Protein AF-A0A6F9D661-F1 (afdb_monomer)

Organism: NCBI:txid59560

Secondary structure (DSSP, 8-state):
---S-TTSPPHHHHHHHTT---EEES---S-SSGGGSGGGTT-SEEEE-SS-TTSS-----EEE----PPP------------------

pLDDT: mean 76.56, std 18.99, range [38.44, 97.44]

Sequence (89 aa):
MGGLPVNETTIAEVLKESGYYTGMIGKWHLGMSHDFHPSSRGFDYYYGLPYSNDMGCVDVPTYNRPECKECPTQVFNRKSTDTAEPIGK

Mean predicted aligned error: 12.09 Å

InterPro domains:
  IPR000917 Sulfatase, N-terminal [PF00884] (4-78)
  IPR017850 Alkaline-phosphatase-like, core domain superfamily [G3DSA:3.40.720.10] (2-74)
  IPR017850 Alkaline-phosphatase-like, core domain superfamily [SSF53649] (2-67)
  IPR024607 Sulfatase, conserved site [PS00149] (19-29)
  IPR050738 Sulfatase enzyme [PTHR42693] (2-69)

Foldseek 3Di:
DFFDPLPDADPLQVVVVVVDQAEDEEEQCGDDDPCRDVVVRNHQWYWYYPHDPPPDDDPDTDGRHDDDDPDPPPPPPPPPPPPPDPPDD

Nearest PDB structures (foldseek):
  6psm-assembly2_E  TM=9.905E-01  e=1.851E-04  Pseudoalteromonas fuliginea
  6psm-assembly3_F  TM=9.902E-01  e=2.266E-04  Pseudoalteromonas fuliginea
  6prm-assembly1_B  TM=9.917E-01  e=4.161E-04  Pseudoalteromonas fuliginea
  4fdi-assembly1_A  TM=9.026E-01  e=2.969E-04  Homo sapiens
  6psm-assembly3_D  TM=7.596E-01  e=8.809E-05  Pseudoalteromonas fuliginea

Solvent-accessible surface area (backbone atoms only — not comparable to full-atom values): 5789 Å² total; per-residue (Å²): 137,78,49,57,60,82,87,63,86,46,71,33,41,59,40,40,77,71,70,47,88,32,71,47,79,46,71,64,61,36,26,77,53,71,75,33,25,58,67,63,50,38,20,59,27,39,43,35,35,54,49,65,86,87,81,54,89,76,91,65,70,51,75,44,77,62,82,80,72,78,74,78,83,65,79,75,76,75,74,84,76,76,78,78,76,78,84,78,131

Radius of gyration: 18.81 Å; Cα contacts (8 Å, |Δi|>4): 110; chains: 1; bounding box: 50×48×32 Å

Structure (mmCIF, N/CA/C/O backbone):
data_AF-A0A6F9D661-F1
#
_entry.id   AF-A0A6F9D661-F1
#
loop_
_atom_site.group_PDB
_atom_site.id
_atom_site.type_symbol
_atom_site.label_atom_id
_atom_site.label_alt_id
_atom_site.label_comp_id
_atom_site.label_asym_id
_atom_site.label_entity_id
_atom_site.label_seq_id
_atom_site.pdbx_PDB_ins_code
_atom_site.Cartn_x
_atom_site.Cartn_y
_atom_site.Cartn_z
_atom_site.occupancy
_atom_site.B_iso_or_equiv
_atom_site.auth_seq_id
_atom_site.auth_comp_id
_atom_site.auth_asym_id
_atom_site.auth_atom_id
_atom_site.pdbx_PDB_model_num
ATOM 1 N N . MET A 1 1 ? 19.327 -8.233 -1.682 1.00 53.38 1 MET A N 1
ATOM 2 C CA . MET A 1 1 ? 18.098 -7.838 -2.405 1.00 53.38 1 MET A CA 1
ATOM 3 C C . MET A 1 1 ? 17.365 -6.850 -1.512 1.00 53.38 1 MET A C 1
ATOM 5 O O . MET A 1 1 ? 16.953 -7.250 -0.433 1.00 53.38 1 MET A O 1
ATOM 9 N N . GLY A 1 2 ? 17.365 -5.563 -1.868 1.00 81.44 2 GLY A N 1
ATOM 10 C CA . GLY A 1 2 ? 16.835 -4.484 -1.025 1.00 81.44 2 GLY A CA 1
ATOM 11 C C . GLY A 1 2 ? 15.317 -4.322 -1.135 1.00 81.44 2 GLY A C 1
ATOM 12 O O . GLY A 1 2 ? 14.711 -4.752 -2.115 1.00 81.44 2 GLY A O 1
ATOM 13 N N . GLY A 1 3 ? 14.727 -3.686 -0.131 1.00 87.00 3 GLY A N 1
ATOM 14 C CA . GLY A 1 3 ? 13.312 -3.333 -0.048 1.00 87.00 3 GLY A CA 1
ATOM 15 C C . GLY A 1 3 ? 13.094 -2.331 1.084 1.00 87.00 3 GLY A C 1
ATOM 16 O O . GLY A 1 3 ? 14.053 -1.973 1.773 1.00 87.00 3 GLY A O 1
ATOM 17 N N . LEU A 1 4 ? 11.859 -1.862 1.269 1.00 91.06 4 LEU A N 1
ATOM 18 C CA . LEU A 1 4 ? 11.504 -1.011 2.406 1.00 91.06 4 LEU A CA 1
ATOM 19 C C . LEU A 1 4 ? 11.842 -1.760 3.705 1.00 91.06 4 LEU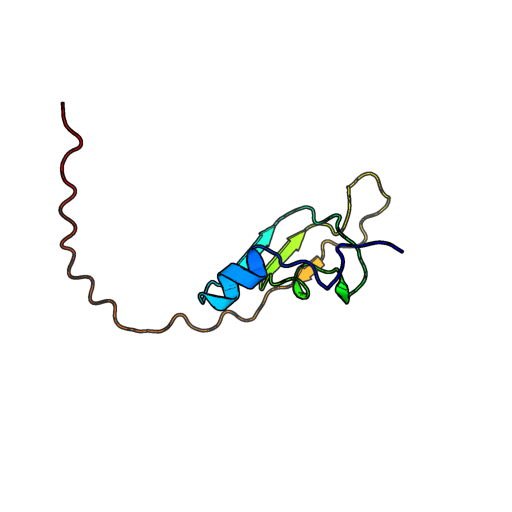 A C 1
ATOM 21 O O . LEU A 1 4 ? 11.317 -2.858 3.898 1.00 91.06 4 LEU A O 1
ATOM 25 N N . PRO A 1 5 ? 12.700 -1.220 4.591 1.00 92.81 5 PRO A N 1
ATOM 26 C CA . PRO A 1 5 ? 13.030 -1.899 5.835 1.00 92.81 5 PRO A CA 1
ATOM 27 C C . PRO A 1 5 ? 11.756 -2.236 6.606 1.00 92.81 5 PRO A C 1
ATOM 29 O O . PRO A 1 5 ? 10.881 -1.389 6.767 1.00 92.81 5 PRO A O 1
ATOM 32 N N . VAL A 1 6 ? 11.651 -3.472 7.094 1.00 89.88 6 VAL A N 1
ATOM 33 C CA . VAL A 1 6 ? 10.422 -3.964 7.743 1.00 89.88 6 VAL A CA 1
ATOM 34 C C . VAL A 1 6 ? 10.036 -3.171 8.997 1.00 89.88 6 VAL A C 1
ATOM 36 O O . VAL A 1 6 ? 8.874 -3.186 9.386 1.00 89.88 6 VAL A O 1
ATOM 39 N N . ASN A 1 7 ? 10.998 -2.456 9.590 1.00 93.69 7 ASN A N 1
ATOM 40 C CA . ASN A 1 7 ? 10.810 -1.601 10.761 1.00 93.69 7 ASN A CA 1
ATOM 41 C C . ASN A 1 7 ? 10.299 -0.185 10.429 1.00 93.69 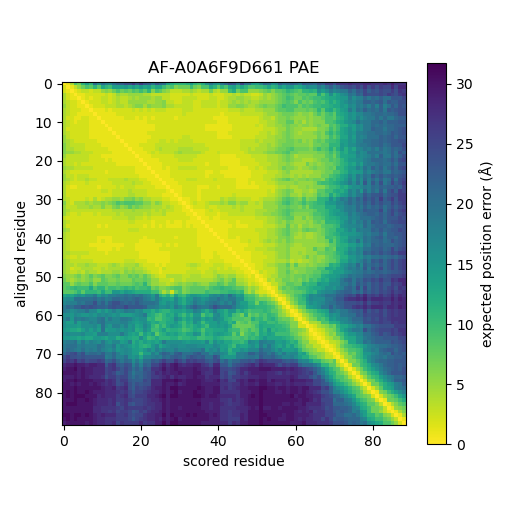7 ASN A C 1
ATOM 43 O O . ASN A 1 7 ? 10.030 0.590 11.339 1.00 93.69 7 ASN A O 1
ATOM 47 N N . GLU A 1 8 ? 10.197 0.181 9.149 1.00 95.38 8 GLU A N 1
ATOM 48 C CA . GLU A 1 8 ? 9.549 1.435 8.757 1.00 95.38 8 GLU A CA 1
ATOM 49 C C . GLU A 1 8 ? 8.035 1.306 8.893 1.00 95.38 8 GLU A C 1
ATOM 51 O O . GLU A 1 8 ? 7.474 0.259 8.573 1.00 95.38 8 GLU A O 1
ATOM 56 N N . THR A 1 9 ? 7.361 2.370 9.315 1.00 95.81 9 THR A N 1
ATOM 57 C CA . THR A 1 9 ? 5.896 2.397 9.386 1.00 95.81 9 THR A CA 1
ATOM 58 C C . THR A 1 9 ? 5.326 3.095 8.159 1.00 95.81 9 THR A C 1
ATOM 60 O O . THR A 1 9 ? 5.685 4.224 7.828 1.00 95.81 9 THR A O 1
ATOM 63 N N . THR A 1 10 ? 4.411 2.426 7.473 1.00 96.62 10 THR A N 1
ATOM 64 C CA . THR A 1 10 ? 3.678 2.966 6.331 1.00 96.62 10 THR A CA 1
ATOM 65 C C . THR A 1 10 ? 2.405 3.685 6.771 1.00 96.62 10 THR A C 1
ATOM 67 O O . THR A 1 10 ? 1.811 3.391 7.808 1.00 96.62 10 THR A O 1
ATOM 70 N N . ILE A 1 11 ? 1.912 4.592 5.925 1.00 96.88 11 ILE A N 1
ATOM 71 C CA . ILE A 1 11 ? 0.606 5.229 6.142 1.00 96.88 11 ILE A CA 1
ATOM 72 C C . ILE A 1 11 ? -0.542 4.210 6.180 1.00 96.88 11 ILE A C 1
ATOM 74 O O . ILE A 1 11 ? -1.524 4.417 6.886 1.00 96.88 11 ILE A O 1
ATOM 78 N N . ALA A 1 12 ? -0.416 3.100 5.448 1.00 96.25 12 ALA A N 1
ATOM 79 C CA . ALA A 1 12 ? -1.427 2.055 5.436 1.00 96.25 12 ALA A CA 1
ATOM 80 C C . ALA A 1 12 ? -1.536 1.366 6.804 1.00 96.25 12 ALA A C 1
ATOM 82 O O . ALA A 1 12 ? -2.647 1.148 7.274 1.00 96.25 12 ALA A O 1
ATOM 83 N N . GLU A 1 13 ? -0.413 1.098 7.477 1.00 96.06 13 GLU A N 1
ATOM 84 C CA . GLU A 1 13 ? -0.400 0.543 8.840 1.00 96.06 13 GLU A CA 1
ATOM 85 C C . GLU A 1 13 ? -1.071 1.497 9.838 1.00 96.06 13 GLU A C 1
ATOM 87 O O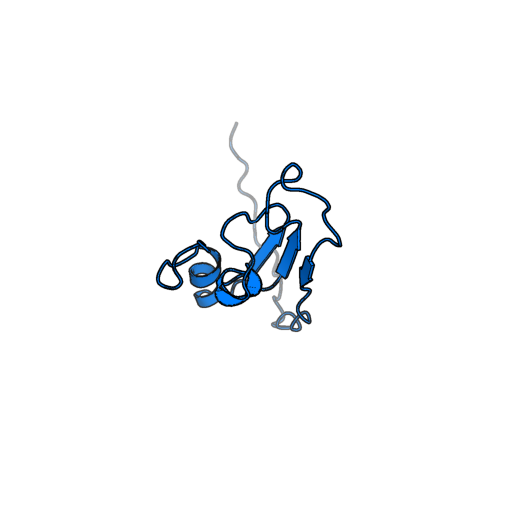 . GLU A 1 13 ? -1.982 1.085 10.554 1.00 96.06 13 GLU A O 1
ATOM 92 N N . VAL A 1 14 ? -0.726 2.789 9.799 1.00 97.44 14 VAL A N 1
ATOM 93 C CA . VAL A 1 14 ? -1.314 3.806 10.694 1.00 97.44 14 VAL A CA 1
ATOM 94 C C . VAL A 1 14 ? -2.826 3.955 10.479 1.00 97.44 14 VAL A C 1
ATOM 96 O O . VAL A 1 14 ? -3.608 4.020 11.429 1.00 97.44 14 VAL A O 1
ATOM 99 N N . LEU A 1 15 ? -3.277 3.999 9.223 1.00 95.12 15 LEU A N 1
ATOM 100 C CA . LEU A 1 15 ? -4.704 4.111 8.913 1.00 95.12 15 LEU A CA 1
ATOM 101 C C . LEU A 1 15 ? -5.466 2.839 9.299 1.00 95.12 15 LEU A C 1
ATOM 103 O O . LEU A 1 15 ? -6.599 2.916 9.777 1.00 95.12 15 LEU A O 1
ATOM 107 N N . LYS A 1 16 ? -4.846 1.671 9.146 1.00 92.88 16 LYS A N 1
ATOM 108 C CA . LYS A 1 16 ? -5.448 0.391 9.517 1.00 92.88 16 LYS A CA 1
ATOM 109 C C . LYS A 1 16 ? -5.667 0.271 11.025 1.00 92.88 16 LYS A C 1
ATOM 111 O O . LYS A 1 16 ? -6.720 -0.212 11.435 1.00 92.88 16 LYS A O 1
ATOM 116 N N . GLU A 1 17 ? -4.753 0.791 11.847 1.00 93.00 17 GLU A N 1
ATOM 117 C CA . GLU A 1 17 ? -4.958 0.923 13.301 1.00 93.00 17 GLU A CA 1
ATOM 118 C C . GLU A 1 17 ? -6.183 1.786 13.642 1.00 93.00 17 GLU A C 1
ATOM 120 O O . GLU A 1 17 ? -6.878 1.528 14.622 1.00 93.00 17 GLU A O 1
ATOM 125 N N . SER A 1 18 ? -6.504 2.760 12.788 1.00 94.56 18 SER A N 1
ATOM 126 C CA . SER A 1 18 ? -7.696 3.609 12.911 1.00 94.56 18 SER A CA 1
ATOM 127 C C . SER A 1 18 ? -8.965 2.996 12.289 1.00 94.56 18 SER A C 1
ATOM 129 O O . SER A 1 18 ? -9.984 3.676 12.178 1.00 94.56 18 SER A O 1
ATOM 131 N N . GLY A 1 19 ? -8.930 1.727 11.867 1.00 90.69 19 GLY A N 1
ATOM 132 C CA . GLY A 1 19 ? -10.081 1.006 11.312 1.00 90.69 19 GLY A CA 1
ATOM 133 C C . GLY A 1 19 ? -10.354 1.256 9.826 1.00 90.69 19 GLY A C 1
ATOM 134 O O . GLY A 1 19 ? -11.419 0.879 9.335 1.00 90.69 19 GLY A O 1
ATOM 135 N N . TYR A 1 20 ? -9.422 1.874 9.096 1.00 91.94 20 TYR A N 1
ATOM 136 C CA . TYR A 1 20 ? -9.553 2.037 7.650 1.00 9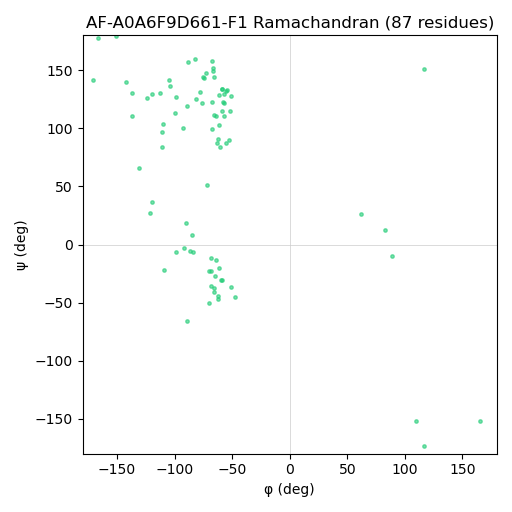1.94 20 TYR A CA 1
ATOM 137 C C . TYR A 1 20 ? -9.283 0.722 6.923 1.00 91.94 20 TYR A C 1
ATOM 139 O O . TYR A 1 20 ? -8.384 -0.035 7.282 1.00 91.94 20 TYR A O 1
ATOM 147 N N . TYR A 1 21 ? -10.030 0.510 5.843 1.00 93.56 21 TYR A N 1
ATOM 148 C CA . TYR A 1 21 ? -9.702 -0.490 4.838 1.00 93.56 21 TYR A CA 1
ATOM 149 C C . TYR A 1 21 ? -8.799 0.152 3.787 1.00 93.56 21 TYR A C 1
ATOM 151 O O . TYR A 1 21 ? -9.182 1.137 3.148 1.00 93.56 21 TYR A O 1
ATOM 159 N N . THR A 1 22 ? -7.586 -0.362 3.632 1.00 94.69 22 THR A N 1
ATOM 160 C CA . THR A 1 22 ? -6.531 0.299 2.858 1.00 94.69 22 THR A CA 1
ATOM 161 C C . THR A 1 22 ? -6.322 -0.388 1.513 1.00 94.69 22 THR A C 1
ATOM 163 O O . THR A 1 22 ? -6.380 -1.609 1.384 1.00 94.69 22 THR A O 1
ATOM 166 N N . GLY A 1 23 ? -6.070 0.400 0.469 1.00 94.44 23 GLY A N 1
ATOM 167 C CA . GLY A 1 23 ? -5.853 -0.122 -0.876 1.00 94.44 23 GLY A CA 1
ATOM 168 C C . GLY A 1 23 ? -4.772 0.644 -1.619 1.00 94.4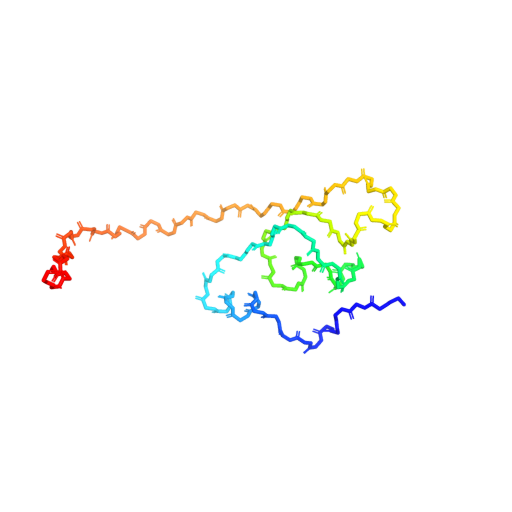4 23 GLY A C 1
ATOM 169 O O . GLY A 1 23 ? -4.711 1.869 -1.544 1.00 94.44 23 GLY A O 1
ATOM 170 N N . MET A 1 24 ? -3.939 -0.083 -2.356 1.00 94.25 24 MET A N 1
ATOM 171 C CA . MET A 1 24 ? -2.923 0.471 -3.238 1.00 94.25 24 MET A CA 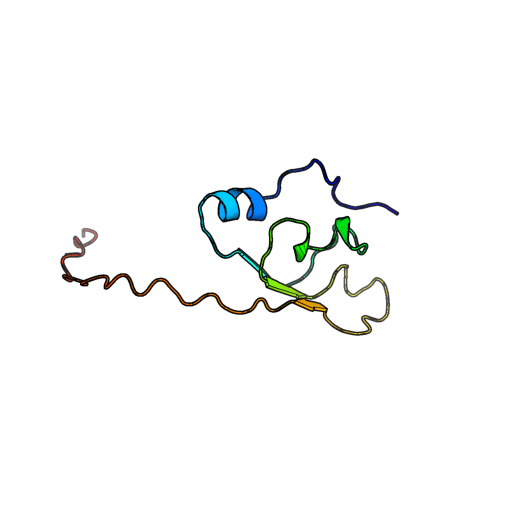1
ATOM 172 C C . MET A 1 24 ? -3.177 0.031 -4.679 1.00 94.25 24 MET A C 1
ATOM 174 O O . MET A 1 24 ? -3.332 -1.154 -4.971 1.00 94.25 24 MET A O 1
ATOM 178 N N . ILE A 1 25 ? -3.186 0.994 -5.599 1.00 93.56 25 ILE A N 1
ATOM 179 C CA . ILE A 1 25 ? -3.320 0.741 -7.033 1.00 93.56 25 ILE A CA 1
ATOM 180 C C . ILE A 1 25 ? -2.127 1.369 -7.746 1.00 93.56 25 ILE A C 1
ATOM 182 O O . ILE A 1 25 ? -1.858 2.557 -7.581 1.00 93.56 25 ILE A O 1
ATOM 186 N N . GLY A 1 26 ? -1.417 0.574 -8.543 1.00 91.44 26 GLY A N 1
ATOM 187 C CA . GLY A 1 26 ? -0.272 1.014 -9.333 1.00 91.44 26 GLY A CA 1
ATOM 188 C C . GLY A 1 26 ? 1.073 0.479 -8.842 1.00 91.44 26 GLY A C 1
ATOM 189 O O . GLY A 1 26 ? 1.193 -0.629 -8.315 1.00 91.44 26 GLY A O 1
ATOM 190 N N . LYS A 1 27 ? 2.131 1.244 -9.105 1.00 91.19 27 LYS A N 1
ATOM 191 C CA . LYS A 1 27 ? 3.509 0.787 -8.913 1.00 91.19 27 LYS A CA 1
ATOM 192 C C . LYS A 1 27 ? 3.923 0.829 -7.444 1.00 91.19 27 LYS A C 1
ATOM 194 O O . LYS A 1 27 ? 3.791 1.874 -6.817 1.00 91.19 27 LYS A O 1
ATOM 199 N N . TRP A 1 28 ? 4.503 -0.263 -6.946 1.00 92.12 28 TRP A N 1
ATOM 200 C CA . TRP A 1 28 ? 5.067 -0.327 -5.596 1.00 92.12 28 TRP A CA 1
ATOM 201 C C . TRP A 1 28 ? 6.537 0.102 -5.539 1.00 92.12 28 TRP A C 1
ATOM 203 O O . TRP A 1 28 ? 6.853 1.151 -4.991 1.00 92.12 28 TRP A O 1
ATOM 213 N N . HIS A 1 29 ? 7.432 -0.667 -6.167 1.00 91.88 29 HIS A N 1
ATOM 214 C CA . HIS A 1 29 ? 8.864 -0.373 -6.299 1.00 91.88 29 HIS A CA 1
ATOM 215 C C . HIS A 1 29 ? 9.657 -0.277 -4.983 1.00 91.88 29 HIS A C 1
ATOM 217 O O . HIS A 1 29 ? 10.699 0.371 -4.931 1.00 91.88 29 HIS A O 1
ATOM 223 N N . LEU A 1 30 ? 9.201 -0.959 -3.931 1.00 92.81 30 LEU A N 1
ATOM 224 C CA . LEU A 1 30 ? 9.873 -1.005 -2.628 1.00 92.81 30 LEU A CA 1
ATOM 225 C C . LEU A 1 30 ? 10.247 -2.433 -2.202 1.00 92.81 30 LEU A C 1
ATOM 227 O O . LEU A 1 30 ? 10.377 -2.728 -1.018 1.00 92.81 30 LEU A O 1
ATOM 231 N N . GLY A 1 31 ? 10.463 -3.312 -3.179 1.00 88.50 31 GLY A N 1
ATOM 232 C CA . GLY A 1 31 ? 10.849 -4.707 -2.975 1.00 88.50 31 GLY A CA 1
ATOM 233 C C . GLY A 1 31 ? 9.794 -5.682 -3.497 1.00 88.50 31 GLY A C 1
ATOM 234 O O . GLY A 1 31 ? 8.608 -5.367 -3.561 1.00 88.50 31 GLY A O 1
ATOM 235 N N . MET A 1 32 ? 10.256 -6.863 -3.912 1.00 81.94 32 MET A N 1
ATOM 236 C CA . MET A 1 32 ? 9.417 -7.903 -4.528 1.00 81.94 32 MET A CA 1
ATOM 237 C C . MET A 1 32 ? 9.206 -9.120 -3.621 1.00 81.94 32 MET A C 1
ATOM 239 O O . MET A 1 32 ? 8.249 -9.865 -3.816 1.00 81.94 32 MET A O 1
ATOM 243 N N . SER A 1 33 ? 10.084 -9.350 -2.639 1.00 85.88 33 SER A N 1
ATOM 244 C CA . SER A 1 33 ? 9.900 -10.470 -1.715 1.00 85.88 33 SER A CA 1
ATOM 245 C C . SER A 1 33 ? 8.674 -10.255 -0.835 1.00 85.88 33 SER A C 1
ATOM 247 O O . SER A 1 33 ? 8.226 -9.127 -0.625 1.00 85.88 33 SER A O 1
ATOM 249 N N . HIS A 1 34 ? 8.155 -11.360 -0.305 1.00 85.69 34 HIS A N 1
ATOM 250 C CA . HIS A 1 34 ? 6.939 -11.398 0.501 1.00 85.69 34 HIS A CA 1
ATOM 251 C C . HIS A 1 34 ? 6.903 -10.321 1.599 1.00 85.69 34 HIS A C 1
ATOM 253 O O . HIS A 1 34 ? 5.912 -9.606 1.720 1.00 85.69 34 HIS A O 1
ATOM 259 N N . ASP A 1 35 ? 8.000 -10.140 2.335 1.00 88.81 35 ASP A N 1
ATOM 260 C CA . ASP A 1 35 ? 8.071 -9.192 3.458 1.00 88.81 35 ASP A CA 1
ATOM 261 C C . ASP A 1 35 ? 8.002 -7.725 3.025 1.00 88.81 35 ASP A C 1
ATOM 263 O O . ASP A 1 35 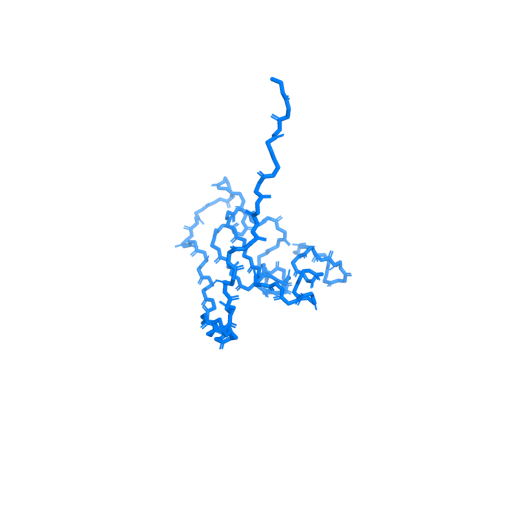? 7.608 -6.862 3.803 1.00 88.81 35 ASP A O 1
ATOM 267 N N . PHE A 1 36 ? 8.358 -7.440 1.773 1.00 90.50 36 PHE A N 1
ATOM 268 C CA . PHE A 1 36 ? 8.310 -6.100 1.202 1.00 90.50 36 PHE A CA 1
ATOM 269 C C . PHE A 1 36 ? 7.058 -5.868 0.360 1.00 90.50 36 PHE A C 1
ATOM 271 O O . PHE A 1 36 ? 6.851 -4.748 -0.088 1.00 90.50 36 PHE A O 1
ATOM 278 N N . HIS A 1 37 ? 6.229 -6.886 0.121 1.00 91.25 37 HIS A N 1
ATOM 279 C CA . HIS A 1 37 ? 5.026 -6.766 -0.701 1.00 91.25 37 HIS A CA 1
ATOM 280 C C . HIS A 1 37 ? 3.995 -5.825 -0.043 1.00 91.25 37 HIS A C 1
ATOM 282 O O . HIS A 1 37 ? 3.841 -5.890 1.176 1.00 91.25 37 HIS A O 1
ATOM 288 N N . PRO A 1 38 ? 3.224 -5.007 -0.793 1.00 92.94 38 PRO A N 1
ATOM 289 C CA . PRO A 1 38 ? 2.258 -4.060 -0.217 1.00 92.94 38 PRO A CA 1
ATOM 290 C C . PRO A 1 38 ? 1.295 -4.674 0.807 1.00 92.94 38 PRO A C 1
ATOM 292 O O . PRO A 1 38 ? 1.000 -4.053 1.826 1.00 92.94 38 PRO A O 1
ATOM 295 N N . SER A 1 39 ? 0.864 -5.920 0.582 1.00 91.50 39 SER A N 1
ATOM 296 C CA . SER A 1 39 ? -0.017 -6.635 1.519 1.00 91.50 39 SER A CA 1
ATOM 297 C C . SER A 1 39 ? 0.620 -6.929 2.880 1.00 91.50 39 SER A C 1
ATOM 299 O O . SER A 1 39 ? -0.081 -7.033 3.880 1.00 91.50 39 SER A O 1
ATOM 301 N N . SER A 1 40 ? 1.946 -7.049 2.928 1.00 92.31 40 SER A N 1
ATOM 302 C CA . SER A 1 40 ? 2.729 -7.225 4.158 1.00 92.31 40 SER A CA 1
ATOM 303 C C . SER A 1 40 ? 3.091 -5.887 4.809 1.00 92.31 40 SER A C 1
ATOM 305 O O . SER A 1 40 ? 3.670 -5.863 5.889 1.00 92.31 40 SER A O 1
ATOM 307 N N . ARG A 1 41 ? 2.762 -4.769 4.149 1.00 94.81 41 ARG A N 1
ATOM 308 C CA . ARG A 1 41 ? 3.091 -3.392 4.545 1.00 94.81 41 ARG A CA 1
ATOM 309 C C . ARG A 1 41 ? 1.825 -2.561 4.772 1.00 94.81 41 ARG A C 1
ATOM 311 O O . ARG A 1 41 ? 1.760 -1.397 4.403 1.00 94.81 41 ARG A O 1
ATOM 318 N N . GLY A 1 42 ? 0.786 -3.193 5.319 1.00 93.50 42 GLY A N 1
ATOM 319 C CA . GLY A 1 42 ? -0.433 -2.526 5.782 1.00 93.50 42 GLY A CA 1
ATOM 320 C C . GLY A 1 42 ? -1.557 -2.345 4.768 1.00 93.50 42 GLY A C 1
ATOM 321 O O . GLY A 1 42 ? -2.648 -1.974 5.196 1.00 93.50 42 GLY A O 1
ATOM 322 N N . PHE A 1 43 ? -1.349 -2.608 3.473 1.00 94.88 43 PHE A N 1
ATOM 323 C CA . PHE A 1 43 ? -2.421 -2.515 2.476 1.00 94.88 43 PHE A CA 1
ATOM 324 C C . PHE A 1 43 ? -3.287 -3.775 2.474 1.00 94.88 43 PHE A C 1
ATOM 326 O O . PHE A 1 43 ? -2.775 -4.873 2.281 1.00 94.88 43 PHE A O 1
ATOM 333 N N . ASP A 1 44 ? -4.600 -3.636 2.642 1.00 93.25 44 ASP A N 1
ATOM 334 C CA . ASP A 1 44 ? -5.515 -4.766 2.477 1.00 93.25 44 ASP A CA 1
ATOM 335 C C . ASP A 1 44 ? -5.597 -5.155 0.994 1.00 93.25 44 ASP A C 1
ATOM 337 O O . ASP A 1 44 ? -5.381 -6.306 0.629 1.00 93.25 44 ASP A O 1
ATOM 341 N N . TYR A 1 45 ? -5.830 -4.185 0.112 1.00 92.75 45 TYR A N 1
ATOM 342 C CA . TYR A 1 45 ? -5.943 -4.406 -1.328 1.00 92.75 45 TYR A CA 1
ATOM 343 C C . TYR A 1 45 ? -4.696 -3.954 -2.091 1.00 92.75 45 TYR A C 1
ATOM 345 O O . TYR A 1 45 ? -4.203 -2.845 -1.878 1.00 92.75 45 TYR A O 1
ATOM 353 N N . TYR A 1 46 ? -4.235 -4.762 -3.048 1.00 92.12 46 TYR A N 1
ATOM 354 C CA . TYR A 1 46 ? -3.199 -4.349 -3.994 1.00 92.12 46 TYR A CA 1
ATOM 355 C C . TYR A 1 46 ? -3.519 -4.785 -5.423 1.00 92.12 46 TYR A C 1
ATOM 357 O O . TYR A 1 46 ? -3.803 -5.957 -5.681 1.00 92.12 46 TYR A O 1
ATOM 365 N N . TYR A 1 47 ? -3.429 -3.832 -6.352 1.00 90.88 47 TYR A N 1
ATOM 366 C CA . TYR A 1 47 ? -3.447 -4.098 -7.785 1.00 90.88 47 TYR A CA 1
ATOM 367 C C . TYR A 1 47 ? -2.400 -3.256 -8.501 1.00 90.88 47 TYR A C 1
ATOM 369 O O . TYR A 1 47 ? -2.547 -2.038 -8.636 1.00 90.88 47 TYR A O 1
ATOM 377 N N . GLY A 1 48 ? -1.352 -3.900 -8.998 1.00 88.81 48 GLY A N 1
ATOM 378 C CA . GLY A 1 48 ? -0.360 -3.210 -9.803 1.00 88.81 48 GLY A CA 1
ATOM 379 C C . GLY A 1 48 ? 0.930 -3.985 -9.981 1.00 88.81 48 GLY A C 1
ATOM 380 O O . GLY A 1 48 ? 0.938 -5.214 -10.019 1.00 88.81 48 GLY A O 1
ATOM 381 N N . LEU A 1 49 ? 2.014 -3.232 -10.162 1.00 88.12 49 LEU A N 1
ATOM 382 C CA . LEU A 1 49 ? 3.318 -3.776 -10.512 1.00 88.12 49 LEU A CA 1
ATOM 383 C C . LEU A 1 49 ? 4.315 -3.577 -9.368 1.00 88.12 49 LEU A C 1
ATOM 385 O O . LEU A 1 49 ? 4.474 -2.447 -8.886 1.00 88.12 49 LEU A O 1
ATOM 389 N N . PRO A 1 50 ? 5.037 -4.633 -8.955 1.00 85.81 50 PRO A N 1
ATOM 390 C CA . PRO A 1 50 ? 5.987 -4.524 -7.856 1.00 85.81 50 PRO A CA 1
ATOM 391 C C . PRO A 1 50 ? 7.215 -3.662 -8.200 1.00 85.81 50 PRO A C 1
ATOM 393 O O . PRO A 1 50 ? 7.956 -3.279 -7.299 1.00 85.81 50 PRO A O 1
ATOM 396 N N . TYR A 1 51 ? 7.422 -3.314 -9.475 1.00 84.06 51 TYR A N 1
ATOM 397 C CA . TYR A 1 51 ? 8.556 -2.546 -10.002 1.00 84.06 51 TYR A CA 1
ATOM 398 C C . TYR A 1 51 ? 8.167 -1.743 -11.259 1.00 84.06 51 TYR A C 1
ATOM 400 O O . TYR A 1 51 ? 7.009 -1.745 -11.674 1.00 84.06 51 TYR A O 1
ATOM 408 N N . SER A 1 52 ? 9.116 -0.993 -11.829 1.00 83.94 52 SER A N 1
ATOM 409 C CA . SER A 1 52 ? 8.905 -0.179 -13.036 1.00 83.94 52 SER A CA 1
ATOM 410 C C . SER A 1 52 ? 8.784 -1.026 -14.314 1.00 83.94 52 SER A C 1
ATOM 412 O O . SER A 1 52 ? 9.427 -2.061 -14.447 1.00 83.94 52 SER A O 1
ATOM 414 N N . ASN A 1 53 ? 7.989 -0.558 -15.280 1.00 77.19 53 ASN A N 1
ATOM 415 C CA . ASN A 1 53 ? 7.671 -1.279 -16.526 1.00 77.19 53 ASN A CA 1
ATOM 416 C C . ASN A 1 53 ? 8.877 -1.534 -17.450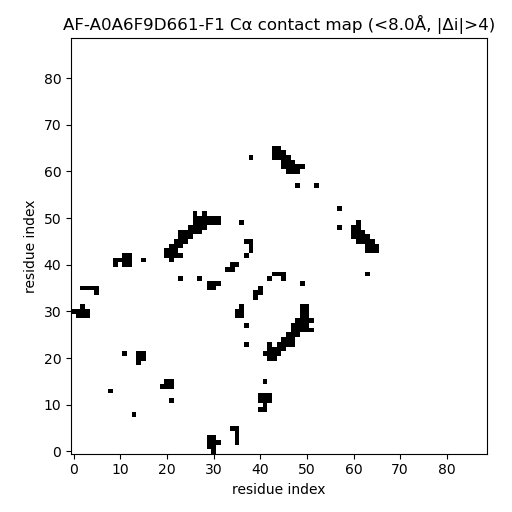 1.00 77.19 53 ASN A C 1
ATOM 418 O O . ASN A 1 53 ? 8.763 -2.287 -18.410 1.00 77.19 53 ASN A O 1
ATOM 422 N N . ASP A 1 54 ? 10.004 -0.876 -17.198 1.00 79.06 54 ASP A N 1
ATOM 423 C CA . ASP A 1 54 ? 11.260 -0.978 -17.942 1.00 79.06 54 ASP A CA 1
ATOM 424 C C . ASP A 1 54 ? 12.225 -2.032 -17.370 1.00 79.06 54 ASP A C 1
ATOM 426 O O . ASP A 1 54 ? 13.264 -2.298 -17.968 1.00 79.06 54 ASP A O 1
ATOM 430 N N . MET A 1 55 ? 11.874 -2.681 -16.253 1.00 73.62 55 MET A N 1
ATOM 431 C CA . MET A 1 55 ? 12.713 -3.684 -15.577 1.00 73.62 55 MET A CA 1
ATOM 432 C C . MET A 1 55 ? 12.481 -5.128 -16.072 1.00 73.62 55 MET A C 1
ATOM 434 O O . MET A 1 55 ? 12.870 -6.077 -15.393 1.00 73.62 55 MET A O 1
ATOM 438 N N . GLY A 1 56 ? 11.872 -5.309 -17.252 1.00 67.56 56 GLY A N 1
ATOM 439 C CA . GLY A 1 56 ? 11.669 -6.609 -17.909 1.00 67.56 56 GLY A CA 1
ATOM 440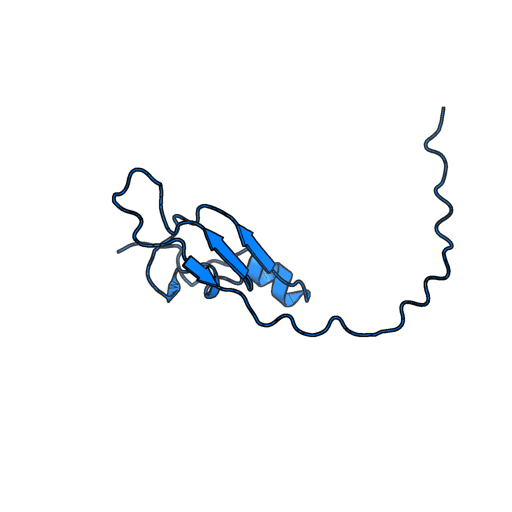 C C . GLY A 1 56 ? 10.201 -7.010 -18.093 1.00 67.56 56 GLY A C 1
ATOM 441 O O . GLY A 1 56 ? 9.288 -6.221 -17.852 1.00 67.56 56 GLY A O 1
ATOM 442 N N . CYS A 1 57 ? 9.972 -8.245 -18.555 1.00 60.84 57 CYS A N 1
ATOM 443 C CA . CYS A 1 57 ? 8.630 -8.796 -18.740 1.00 60.84 57 CYS A CA 1
ATOM 444 C C . CYS A 1 57 ? 7.881 -8.849 -17.399 1.00 60.84 57 CYS A C 1
ATOM 446 O O . CYS A 1 57 ? 8.397 -9.328 -16.390 1.00 60.84 57 CYS A O 1
ATOM 448 N N . VAL A 1 58 ? 6.665 -8.307 -17.388 1.00 57.16 58 VAL A N 1
ATOM 449 C CA . VAL A 1 58 ? 5.740 -8.399 -16.258 1.00 57.16 58 VAL A CA 1
ATOM 450 C C . VAL A 1 58 ? 4.856 -9.614 -16.493 1.00 57.16 58 VAL A C 1
ATOM 452 O O . VAL A 1 58 ? 3.930 -9.561 -17.296 1.00 57.16 58 VAL A O 1
ATOM 455 N N . ASP A 1 59 ? 5.168 -10.730 -15.839 1.00 56.00 59 ASP A N 1
ATOM 456 C CA . ASP A 1 59 ? 4.507 -11.999 -16.168 1.00 56.00 59 ASP A CA 1
ATOM 457 C C . ASP A 1 59 ? 3.033 -12.032 -15.733 1.00 56.00 59 ASP A C 1
ATOM 459 O O . ASP A 1 59 ? 2.240 -12.746 -16.336 1.00 56.00 59 ASP A O 1
ATOM 463 N N . VAL A 1 60 ? 2.625 -11.214 -14.754 1.00 61.50 60 VAL A N 1
ATOM 464 C CA . VAL A 1 60 ? 1.217 -10.915 -14.428 1.00 61.50 60 VAL A CA 1
ATOM 465 C C . VAL A 1 60 ? 1.151 -9.776 -13.397 1.00 61.50 60 VAL A C 1
ATOM 467 O O . VAL A 1 60 ? 1.960 -9.767 -12.466 1.00 61.50 60 VAL A O 1
ATOM 470 N N . PRO A 1 61 ? 0.192 -8.831 -13.487 1.00 63.53 61 PRO A N 1
ATOM 471 C CA . PRO A 1 61 ? -0.101 -7.916 -12.383 1.00 63.53 61 PRO A CA 1
ATOM 472 C C . PRO A 1 61 ? -0.496 -8.718 -11.140 1.00 63.53 61 PRO A C 1
ATOM 474 O O . PRO A 1 61 ? -1.323 -9.629 -11.232 1.00 63.53 61 PRO A O 1
ATOM 477 N N . THR A 1 62 ? 0.057 -8.391 -9.972 1.00 64.06 62 THR A N 1
ATOM 478 C CA . THR A 1 62 ? -0.357 -9.065 -8.740 1.00 64.06 62 THR A CA 1
ATOM 479 C C . THR A 1 62 ? -1.713 -8.511 -8.307 1.00 64.06 62 THR A C 1
ATOM 481 O O . THR A 1 62 ? -1.895 -7.304 -8.136 1.00 64.06 62 THR A O 1
ATOM 484 N N . TYR A 1 63 ? -2.699 -9.402 -8.186 1.00 65.88 63 TYR A N 1
ATOM 485 C CA . TYR A 1 63 ? -4.044 -9.083 -7.713 1.00 65.88 63 TYR A CA 1
ATOM 486 C C . TYR A 1 63 ? -4.234 -9.715 -6.341 1.00 65.88 63 TYR A C 1
ATOM 488 O O . TYR A 1 63 ? -4.419 -10.927 -6.237 1.00 65.88 63 TYR A O 1
ATOM 496 N N . ASN A 1 64 ? -4.173 -8.900 -5.289 1.00 66.56 64 ASN A N 1
ATOM 497 C CA . ASN A 1 64 ? -4.532 -9.336 -3.947 1.00 66.56 64 ASN A CA 1
ATOM 498 C C . ASN A 1 64 ? -5.822 -8.628 -3.541 1.00 66.56 64 ASN A C 1
ATOM 500 O O . ASN A 1 64 ? -5.812 -7.457 -3.154 1.00 66.56 64 ASN A O 1
ATOM 504 N N . ARG A 1 65 ? -6.944 -9.331 -3.718 1.00 60.84 65 ARG A N 1
ATOM 505 C CA . ARG A 1 65 ? -8.267 -8.864 -3.315 1.00 60.84 65 ARG A CA 1
ATOM 506 C C . ARG A 1 65 ? -8.641 -9.514 -1.990 1.00 60.84 65 ARG A C 1
ATOM 508 O O . ARG A 1 65 ? -8.884 -10.719 -1.987 1.00 60.84 65 ARG A O 1
ATOM 515 N N . PRO A 1 66 ? -8.748 -8.749 -0.895 1.00 62.81 66 PRO A N 1
ATOM 516 C CA . PRO A 1 66 ? -9.313 -9.288 0.328 1.00 62.81 66 PRO A CA 1
ATOM 517 C C . PRO A 1 66 ? -10.784 -9.601 0.121 1.00 62.81 66 PRO A C 1
ATOM 519 O O . PRO A 1 66 ? -11.488 -8.935 -0.648 1.00 62.81 66 PRO A O 1
ATOM 522 N N . GLU A 1 67 ? -11.259 -10.580 0.875 1.00 70.00 67 GLU A N 1
ATOM 523 C CA . GLU A 1 67 ? -12.683 -10.717 1.118 1.00 70.00 67 GLU A CA 1
ATOM 524 C C . GLU A 1 67 ? -13.185 -9.424 1.768 1.00 70.00 67 GLU A C 1
ATOM 526 O O . GLU A 1 67 ? -12.665 -8.970 2.793 1.00 70.00 67 GLU A O 1
ATOM 531 N N . CYS A 1 68 ? -14.172 -8.790 1.136 1.00 58.41 68 CYS A N 1
ATOM 532 C CA . CYS A 1 68 ? -14.808 -7.617 1.710 1.00 58.41 68 CYS A CA 1
ATOM 533 C C . CYS A 1 68 ? -15.512 -8.053 2.996 1.00 58.41 68 CYS A C 1
ATOM 535 O O . CYS A 1 68 ? -16.515 -8.763 2.934 1.00 58.41 68 CYS A O 1
ATOM 537 N N . LYS A 1 69 ? -15.006 -7.620 4.157 1.00 65.12 69 LYS A N 1
ATOM 538 C CA . LYS A 1 69 ? -15.777 -7.704 5.400 1.00 65.12 69 LYS A CA 1
ATOM 539 C C . LYS A 1 69 ? -17.065 -6.918 5.191 1.00 65.12 69 LYS A C 1
ATOM 541 O O . LYS A 1 69 ? -17.017 -5.806 4.660 1.00 65.12 69 LYS A O 1
ATOM 546 N N . GLU A 1 70 ? -18.196 -7.500 5.579 1.00 66.25 70 GLU A N 1
ATOM 547 C CA . GLU A 1 70 ? -19.472 -6.794 5.538 1.00 66.25 70 GLU A CA 1
ATOM 548 C C . GLU A 1 70 ? -19.305 -5.446 6.244 1.00 66.25 70 GLU A C 1
ATOM 550 O O . GLU A 1 70 ? -18.787 -5.377 7.365 1.00 66.25 70 GLU A O 1
ATOM 555 N N . CYS A 1 71 ? -19.688 -4.358 5.569 1.00 53.78 71 CYS A N 1
ATOM 556 C CA . CYS A 1 71 ? -19.764 -3.069 6.237 1.00 53.78 71 CYS A CA 1
ATOM 557 C C . CYS A 1 71 ? -20.678 -3.250 7.451 1.00 53.78 71 CYS A C 1
ATOM 559 O O . CYS A 1 71 ? -21.761 -3.819 7.280 1.00 53.78 71 CYS A O 1
ATOM 561 N N . PRO A 1 72 ? -20.291 -2.779 8.651 1.00 66.44 72 PRO A N 1
ATOM 562 C CA . PRO A 1 72 ? -21.165 -2.860 9.803 1.00 66.44 72 PRO A CA 1
ATOM 563 C C . PRO A 1 72 ? -22.510 -2.255 9.414 1.00 66.44 72 PRO A C 1
ATOM 565 O O . PRO A 1 72 ? -22.597 -1.056 9.147 1.00 66.44 72 PRO A O 1
ATOM 568 N N . THR A 1 73 ? -23.566 -3.067 9.389 1.00 58.50 73 THR A N 1
ATOM 569 C CA . THR A 1 73 ? -24.952 -2.598 9.315 1.00 58.50 73 THR A CA 1
ATOM 570 C C . THR A 1 73 ? -25.324 -1.975 10.658 1.00 58.50 73 THR A C 1
ATOM 572 O O . THR A 1 73 ? -26.323 -2.318 11.281 1.00 58.50 73 THR A O 1
ATOM 575 N N . GLN A 1 74 ? -24.499 -1.053 11.148 1.00 56.97 74 GLN A N 1
ATOM 576 C CA . GLN A 1 74 ? -24.993 -0.009 12.011 1.00 56.97 74 GLN A CA 1
ATOM 577 C C . GLN A 1 74 ? -25.903 0.785 11.091 1.00 56.97 74 GLN A C 1
ATOM 579 O O . GLN A 1 74 ? -25.454 1.380 10.110 1.00 56.97 74 GLN A O 1
ATOM 584 N N . VAL A 1 75 ? -27.198 0.704 11.361 1.00 53.25 75 VAL A N 1
ATOM 585 C CA . VAL A 1 75 ? -28.193 1.615 10.826 1.00 53.25 75 VAL A CA 1
ATOM 586 C C . VAL A 1 75 ? -27.690 3.020 11.153 1.00 53.25 75 VAL A C 1
ATOM 588 O O . VAL A 1 75 ? -27.987 3.572 12.209 1.00 53.25 75 VAL A O 1
ATOM 591 N N . PHE A 1 76 ? -26.901 3.616 10.257 1.00 49.78 76 PHE A N 1
ATOM 592 C CA . PHE A 1 76 ? -26.835 5.056 10.146 1.00 49.78 76 PHE A CA 1
ATOM 593 C C . PHE A 1 76 ? -28.247 5.428 9.724 1.00 49.78 76 PHE A C 1
ATOM 595 O O . PHE A 1 76 ? -28.582 5.481 8.539 1.00 49.78 76 PHE A O 1
ATOM 602 N N . ASN A 1 77 ? -29.101 5.624 10.727 1.00 46.66 77 ASN A N 1
ATOM 603 C CA . ASN A 1 77 ? -30.265 6.466 10.609 1.00 46.66 77 ASN A CA 1
ATOM 604 C C . ASN A 1 77 ? -29.708 7.810 10.155 1.00 46.66 77 ASN A C 1
ATOM 606 O O . ASN A 1 77 ? -29.359 8.660 10.971 1.00 46.66 77 ASN A O 1
ATOM 610 N N . ARG A 1 78 ? -29.573 7.983 8.837 1.00 50.28 78 ARG A N 1
ATOM 611 C CA . ARG A 1 78 ? -29.460 9.288 8.213 1.00 50.28 78 ARG A CA 1
ATOM 612 C C . ARG A 1 78 ? -30.752 10.010 8.566 1.00 50.28 78 ARG A C 1
ATOM 614 O O . ARG A 1 78 ? -31.697 10.031 7.788 1.00 50.28 78 ARG A O 1
ATOM 621 N N . LYS A 1 79 ? -30.803 10.629 9.743 1.00 42.00 79 LYS A N 1
ATOM 622 C CA . LYS A 1 79 ? -31.467 11.917 9.815 1.00 42.00 79 LYS A CA 1
ATOM 623 C C . LYS A 1 79 ? -30.569 12.839 9.012 1.00 42.00 79 LYS A C 1
ATOM 625 O O . LYS A 1 79 ? -29.495 13.220 9.461 1.00 42.00 79 LYS A O 1
ATOM 630 N N . SER A 1 80 ? -30.967 13.078 7.768 1.00 48.34 80 SER A N 1
ATOM 631 C CA . SER A 1 80 ? -30.402 14.139 6.954 1.00 48.34 80 SER A CA 1
ATOM 632 C C . SER A 1 80 ? -30.706 15.465 7.649 1.00 48.34 80 SER A C 1
ATOM 634 O O . SER A 1 80 ? -31.762 16.060 7.453 1.00 48.34 80 SER A O 1
ATOM 636 N N . THR A 1 81 ? -29.807 15.907 8.508 1.00 45.53 81 THR A N 1
ATOM 637 C CA . THR A 1 81 ? -29.728 17.304 8.923 1.00 45.53 81 THR A CA 1
ATOM 638 C C . THR A 1 81 ? -28.280 17.712 8.783 1.00 45.53 81 THR A C 1
ATOM 640 O O . THR A 1 81 ? -27.591 17.941 9.768 1.00 45.53 81 THR A O 1
ATOM 643 N N . ASP A 1 82 ? -27.823 17.725 7.537 1.00 44.34 82 ASP A N 1
ATOM 644 C CA . ASP A 1 82 ? -26.701 18.561 7.152 1.00 44.34 82 ASP A CA 1
ATOM 645 C C . ASP A 1 82 ? -27.301 19.634 6.243 1.00 44.34 82 ASP A C 1
ATOM 647 O O . ASP A 1 82 ? -27.454 19.473 5.031 1.00 44.34 82 ASP A O 1
ATOM 651 N N . THR A 1 83 ? -27.829 20.681 6.876 1.00 41.12 83 THR A N 1
ATOM 652 C CA . THR A 1 83 ? -28.046 21.957 6.204 1.00 41.12 83 THR A CA 1
ATOM 653 C C . THR A 1 83 ? -26.675 22.442 5.772 1.00 41.12 83 THR A C 1
ATOM 655 O O . THR A 1 83 ? -25.908 22.921 6.601 1.00 41.12 83 THR A O 1
ATOM 658 N N . ALA A 1 84 ? -26.371 22.303 4.483 1.00 44.62 84 ALA A N 1
ATOM 659 C CA . ALA A 1 84 ? -25.263 23.017 3.881 1.00 44.62 84 ALA A CA 1
ATOM 660 C C . ALA A 1 84 ? -25.487 24.520 4.116 1.00 44.62 84 ALA A C 1
ATOM 662 O O . ALA A 1 84 ? -26.425 25.107 3.570 1.00 44.62 84 ALA A O 1
ATOM 663 N N . GLU A 1 85 ? -24.657 25.131 4.961 1.00 44.88 85 GLU A N 1
ATOM 664 C CA . GLU A 1 85 ? -24.508 26.583 4.986 1.00 44.88 85 GLU A CA 1
ATOM 665 C C . GLU A 1 85 ? -24.081 27.044 3.583 1.00 44.88 85 GLU A C 1
ATOM 667 O O . GLU A 1 85 ? -23.149 26.472 3.004 1.00 44.88 85 GLU A O 1
ATOM 672 N N . PRO A 1 86 ? -24.754 28.047 2.992 1.00 38.91 86 PRO A N 1
ATOM 673 C CA . PRO A 1 86 ? -24.354 28.560 1.697 1.00 38.91 86 PRO A CA 1
ATOM 674 C C . PRO A 1 86 ? -23.004 29.264 1.845 1.00 38.91 86 PRO A C 1
ATOM 676 O O . PRO A 1 86 ? -22.858 30.210 2.621 1.00 38.91 86 PRO A O 1
ATOM 679 N N . ILE A 1 87 ? -22.015 28.805 1.077 1.00 42.69 87 ILE A N 1
ATOM 680 C CA . ILE A 1 87 ? -20.747 29.513 0.898 1.00 42.69 87 ILE A CA 1
ATOM 681 C C . ILE A 1 87 ? -21.093 30.887 0.316 1.00 42.69 87 ILE A C 1
ATOM 683 O O . ILE A 1 87 ? -21.690 30.990 -0.754 1.00 42.69 87 ILE A O 1
ATOM 687 N N . GLY A 1 88 ? -20.811 31.926 1.098 1.00 46.91 88 GLY A N 1
ATOM 688 C CA . GLY A 1 88 ? -21.307 33.272 0.867 1.00 46.91 88 GLY A CA 1
ATOM 689 C C . GLY A 1 88 ? -20.773 33.968 -0.388 1.00 46.91 88 GLY A C 1
ATOM 690 O O . GLY A 1 88 ? -19.601 33.834 -0.734 1.00 46.91 88 GLY A O 1
ATOM 691 N N . LYS A 1 89 ? -21.671 34.827 -0.895 1.00 38.44 89 LYS A N 1
ATOM 692 C CA . LYS A 1 89 ? -21.579 35.896 -1.908 1.00 38.44 89 LYS A CA 1
ATOM 693 C C . LYS A 1 89 ? -21.546 35.494 -3.378 1.00 38.44 89 LYS A C 1
ATOM 695 O O . LYS A 1 89 ? -20.513 34.988 -3.855 1.00 38.44 89 LYS A O 1
#